Protein AF-A0A1Q3JGX3-F1 (afdb_monomer)

Secondary structure (DSSP, 8-state):
-HHHHHHHHHHHHHHHHHHHHHHHHHHHTTS-TT-EEE-TTSSEEEHHHHHHHHHHHHHHHHHHHHHHHHH-TT--HHHHHHHHHHHHHHHHHHHHHHHHHHHHHHHTTSTTSTT--

pLDDT: mean 81.2, std 9.77, range [41.56, 89.81]

Structure (mmCIF, N/CA/C/O backbone):
data_AF-A0A1Q3JGX3-F1
#
_entry.id   AF-A0A1Q3JGX3-F1
#
loop_
_atom_site.group_PDB
_atom_site.id
_atom_site.type_symbol
_atom_site.label_atom_id
_atom_site.label_alt_id
_atom_site.label_comp_id
_atom_site.label_asym_id
_atom_site.label_entity_id
_atom_site.label_seq_id
_atom_site.pdbx_PDB_ins_code
_atom_site.Cartn_x
_atom_site.Cartn_y
_atom_site.Cartn_z
_atom_site.occupancy
_atom_site.B_iso_or_equiv
_atom_site.auth_seq_id
_atom_site.auth_comp_id
_atom_site.auth_asym_id
_atom_site.auth_atom_id
_atom_site.pdbx_PDB_model_num
ATOM 1 N N . MET A 1 1 ? 19.048 4.401 -21.267 1.00 62.78 1 MET A N 1
ATOM 2 C CA . MET A 1 1 ? 18.015 5.248 -20.623 1.00 62.78 1 MET A CA 1
ATOM 3 C C . MET A 1 1 ? 16.900 4.398 -20.025 1.00 62.78 1 MET A C 1
ATOM 5 O O . MET A 1 1 ? 16.615 4.520 -18.844 1.00 62.78 1 MET A O 1
ATOM 9 N N . GLU A 1 2 ? 16.326 3.488 -20.808 1.00 70.25 2 GLU A N 1
ATOM 10 C CA . GLU A 1 2 ? 15.227 2.602 -20.407 1.00 70.25 2 GLU A CA 1
ATOM 11 C C . GLU A 1 2 ? 15.501 1.776 -19.133 1.00 70.25 2 GLU A C 1
ATOM 13 O O . GLU A 1 2 ? 14.680 1.749 -18.219 1.00 70.25 2 GLU A O 1
ATOM 18 N N . THR A 1 3 ? 16.696 1.188 -19.006 1.00 75.44 3 THR A N 1
ATOM 19 C CA . THR A 1 3 ? 17.110 0.424 -17.815 1.00 75.44 3 THR A CA 1
ATOM 20 C C . THR A 1 3 ? 17.084 1.258 -16.532 1.00 75.44 3 THR A C 1
ATOM 22 O O . THR A 1 3 ? 16.709 0.753 -15.478 1.00 75.44 3 THR A O 1
ATOM 25 N N . VAL A 1 4 ? 17.444 2.544 -16.615 1.00 80.25 4 VAL A N 1
ATOM 26 C CA . VAL A 1 4 ? 17.447 3.460 -15.461 1.00 80.25 4 VAL A CA 1
ATOM 27 C C . VAL A 1 4 ? 16.014 3.769 -15.027 1.00 80.25 4 VAL A C 1
ATOM 29 O O . VAL A 1 4 ? 15.715 3.711 -13.840 1.00 80.25 4 VAL A O 1
ATOM 32 N N . LEU A 1 5 ? 15.111 4.025 -15.978 1.00 75.75 5 LEU A N 1
ATOM 33 C CA . LEU A 1 5 ? 13.683 4.242 -15.709 1.00 75.75 5 LEU A CA 1
ATOM 34 C C . LEU A 1 5 ? 13.022 3.014 -15.070 1.00 75.75 5 LEU A C 1
ATOM 36 O O . LEU A 1 5 ? 12.275 3.153 -14.102 1.00 75.75 5 LEU A O 1
ATOM 40 N N . ARG A 1 6 ? 13.339 1.811 -15.565 1.00 73.62 6 ARG A N 1
ATOM 41 C CA . ARG A 1 6 ? 12.859 0.547 -14.985 1.00 73.62 6 ARG A CA 1
ATOM 42 C C . ARG A 1 6 ? 13.352 0.379 -13.540 1.00 73.62 6 ARG A C 1
ATOM 44 O O . ARG A 1 6 ? 12.540 0.145 -12.648 1.00 73.62 6 ARG A O 1
ATOM 51 N N . LEU A 1 7 ? 14.649 0.596 -13.297 1.00 80.50 7 LEU A N 1
ATOM 52 C CA . LEU A 1 7 ? 15.250 0.483 -11.963 1.00 80.50 7 LEU A CA 1
ATOM 53 C C . LEU A 1 7 ? 14.664 1.498 -10.969 1.00 80.50 7 LEU A C 1
ATOM 55 O O . LEU A 1 7 ? 14.347 1.145 -9.835 1.00 80.50 7 LEU A O 1
ATOM 59 N N . LEU A 1 8 ? 14.483 2.751 -11.397 1.00 81.38 8 LEU A N 1
ATOM 60 C CA . LEU A 1 8 ? 13.840 3.777 -10.576 1.00 81.38 8 LEU A CA 1
ATOM 61 C C . LEU A 1 8 ? 12.380 3.418 -10.276 1.00 81.38 8 LEU A C 1
ATOM 63 O O . LEU A 1 8 ? 11.937 3.587 -9.142 1.00 81.38 8 LEU A O 1
ATOM 67 N N . GLY A 1 9 ? 11.640 2.883 -11.251 1.00 79.62 9 GLY A N 1
ATOM 68 C CA . GLY A 1 9 ? 10.259 2.431 -11.055 1.00 79.62 9 GLY A CA 1
ATOM 69 C C . GLY A 1 9 ? 10.136 1.308 -10.024 1.00 79.62 9 GLY A C 1
ATOM 70 O O . GLY A 1 9 ? 9.238 1.337 -9.173 1.00 79.62 9 GLY A O 1
ATOM 71 N N . ASP A 1 10 ? 11.067 0.355 -10.052 1.00 81.25 10 ASP A N 1
ATOM 72 C CA . ASP A 1 10 ? 11.154 -0.718 -9.061 1.00 81.25 10 ASP A CA 1
ATOM 73 C C . ASP A 1 10 ? 11.502 -0.181 -7.676 1.00 81.25 10 ASP A C 1
ATOM 75 O O . ASP A 1 10 ? 10.809 -0.503 -6.708 1.00 81.25 10 ASP A O 1
ATOM 79 N N . GLY A 1 11 ? 12.484 0.720 -7.590 1.00 83.62 11 GLY A N 1
ATOM 80 C CA . GLY A 1 11 ? 12.847 1.392 -6.344 1.00 83.62 11 GLY A CA 1
ATOM 81 C C . GLY A 1 11 ? 11.670 2.138 -5.709 1.00 83.62 11 GLY A C 1
ATOM 82 O O . GLY A 1 11 ? 11.380 1.936 -4.530 1.00 83.62 11 GLY A O 1
ATOM 83 N N . VAL A 1 12 ? 10.939 2.939 -6.493 1.00 84.06 12 VAL A N 1
ATOM 84 C CA . VAL A 1 12 ? 9.753 3.682 -6.025 1.00 84.06 12 VAL A CA 1
ATOM 85 C C . VAL A 1 12 ? 8.676 2.732 -5.504 1.00 84.06 12 VAL A C 1
ATOM 87 O O . VAL A 1 12 ? 8.102 2.961 -4.441 1.00 84.06 12 VAL A O 1
ATOM 90 N N . THR A 1 13 ? 8.432 1.636 -6.219 1.00 81.88 13 THR A N 1
ATOM 91 C CA . THR A 1 13 ? 7.421 0.647 -5.830 1.00 81.88 13 THR A CA 1
ATOM 92 C C . THR A 1 13 ? 7.784 -0.052 -4.524 1.00 81.88 13 THR A C 1
ATOM 94 O O . THR A 1 13 ? 6.947 -0.169 -3.630 1.00 81.88 13 THR A O 1
ATOM 97 N N . ILE A 1 14 ? 9.039 -0.484 -4.384 1.00 84.50 14 ILE A N 1
ATOM 98 C CA . ILE A 1 14 ? 9.529 -1.144 -3.170 1.00 84.50 14 ILE A CA 1
ATOM 99 C C . ILE A 1 14 ? 9.472 -0.182 -1.981 1.00 84.50 14 ILE A C 1
ATOM 101 O O . ILE A 1 14 ? 8.996 -0.560 -0.906 1.00 84.50 14 ILE A O 1
ATOM 105 N N . ALA A 1 15 ? 9.915 1.064 -2.168 1.00 84.81 15 ALA A N 1
ATOM 106 C CA . ALA A 1 15 ? 9.877 2.085 -1.128 1.00 84.81 15 ALA A CA 1
ATOM 107 C C . ALA A 1 15 ? 8.439 2.338 -0.655 1.00 84.81 15 ALA A C 1
ATOM 109 O O . ALA A 1 15 ? 8.165 2.333 0.545 1.00 84.81 15 ALA A O 1
ATOM 110 N N . ALA A 1 16 ? 7.498 2.476 -1.586 1.00 82.31 16 ALA A N 1
ATOM 111 C CA . ALA A 1 16 ? 6.104 2.705 -1.251 1.00 82.31 16 ALA A CA 1
ATOM 112 C C . ALA A 1 16 ? 5.448 1.535 -0.521 1.00 82.31 16 ALA A C 1
ATOM 114 O O . ALA A 1 16 ? 4.805 1.744 0.508 1.00 82.31 16 ALA A O 1
ATOM 115 N N . LEU A 1 17 ? 5.644 0.304 -0.999 1.00 85.06 17 LEU A N 1
ATOM 116 C CA . LEU A 1 17 ? 5.137 -0.886 -0.315 1.00 85.06 17 LEU A CA 1
ATOM 117 C C . LEU A 1 17 ? 5.719 -1.004 1.096 1.00 85.06 17 LEU A C 1
ATOM 119 O O . LEU A 1 17 ? 4.988 -1.313 2.035 1.00 85.06 17 LEU A O 1
ATOM 123 N N . SER A 1 18 ? 7.002 -0.676 1.265 1.00 85.81 18 SER A N 1
ATOM 124 C CA . SER A 1 18 ? 7.660 -0.660 2.575 1.00 85.81 18 SER A CA 1
ATOM 125 C C . SER A 1 18 ? 7.022 0.359 3.523 1.00 85.81 18 SER A C 1
ATOM 127 O O . SER A 1 18 ? 6.773 0.045 4.687 1.00 85.81 18 SER A O 1
ATOM 129 N N . ILE A 1 19 ? 6.704 1.561 3.029 1.00 84.56 19 ILE A N 1
ATOM 130 C CA . ILE A 1 19 ? 6.037 2.611 3.812 1.00 84.56 19 ILE A CA 1
ATOM 131 C C . ILE A 1 19 ? 4.620 2.178 4.205 1.00 84.56 19 ILE A C 1
ATOM 133 O O . ILE A 1 19 ? 4.275 2.239 5.386 1.00 84.56 19 ILE A O 1
ATOM 137 N N . ILE A 1 20 ? 3.818 1.703 3.246 1.00 86.19 20 ILE A N 1
ATOM 138 C CA . ILE A 1 20 ? 2.437 1.249 3.481 1.00 86.19 20 ILE A CA 1
ATOM 139 C C . ILE A 1 20 ? 2.425 0.112 4.513 1.00 86.19 20 ILE A C 1
ATOM 141 O O . ILE A 1 20 ? 1.656 0.135 5.477 1.00 86.19 20 ILE A O 1
ATOM 145 N N . TRP A 1 21 ? 3.322 -0.863 4.363 1.00 85.50 21 TRP A N 1
ATOM 146 C CA . TRP A 1 21 ? 3.423 -1.989 5.287 1.00 85.50 21 TRP A CA 1
ATOM 147 C C . TRP A 1 21 ? 3.867 -1.557 6.688 1.00 85.50 21 TRP A C 1
ATOM 149 O O . TRP A 1 21 ? 3.30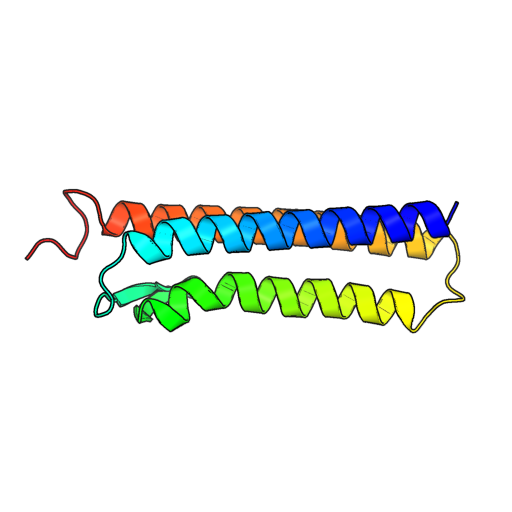3 -1.997 7.694 1.00 85.50 21 TRP A O 1
ATOM 159 N N . SER A 1 22 ? 4.856 -0.665 6.770 1.00 85.31 22 SER A N 1
ATOM 160 C CA . SER A 1 22 ? 5.342 -0.124 8.040 1.00 85.31 22 SER A CA 1
ATOM 161 C C . SER A 1 22 ? 4.236 0.629 8.786 1.00 85.31 22 SER A C 1
ATOM 163 O O . SER A 1 22 ? 3.985 0.352 9.962 1.00 85.31 22 SER A O 1
ATOM 165 N N . ALA A 1 23 ? 3.499 1.501 8.092 1.00 84.69 23 ALA A N 1
ATOM 166 C CA . ALA A 1 23 ? 2.380 2.248 8.661 1.00 84.69 23 ALA A CA 1
ATOM 167 C C . ALA A 1 23 ? 1.258 1.316 9.158 1.00 84.69 23 ALA A C 1
ATOM 169 O O . ALA A 1 23 ? 0.789 1.453 10.293 1.00 84.69 23 ALA A O 1
ATOM 170 N N . SER A 1 24 ? 0.905 0.300 8.362 1.00 84.56 24 SER A N 1
ATOM 171 C CA . SER A 1 24 ? -0.053 -0.742 8.755 1.00 84.56 24 SER A CA 1
ATOM 172 C C . SER A 1 24 ? 0.381 -1.463 10.033 1.00 84.56 24 SER A C 1
ATOM 174 O O . SER A 1 24 ? -0.428 -1.676 10.935 1.00 84.56 24 SER A O 1
ATOM 176 N N . ARG A 1 25 ? 1.672 -1.800 10.156 1.00 85.56 25 ARG A N 1
ATOM 177 C CA . ARG A 1 25 ? 2.228 -2.500 11.324 1.00 85.56 25 ARG A CA 1
ATOM 178 C C . ARG A 1 25 ? 2.192 -1.652 12.595 1.00 85.56 25 ARG A C 1
ATOM 180 O O . ARG A 1 25 ? 1.957 -2.194 13.676 1.00 85.56 25 ARG A O 1
ATOM 187 N N . VAL A 1 26 ? 2.416 -0.342 12.485 1.00 85.69 26 VAL A N 1
ATOM 188 C CA . VAL A 1 26 ? 2.311 0.585 13.624 1.00 85.69 26 VAL A CA 1
ATOM 189 C C . VAL A 1 26 ? 0.886 0.596 14.172 1.00 85.69 26 VAL A C 1
ATOM 191 O O . VAL A 1 26 ? 0.697 0.468 15.381 1.00 85.69 26 VAL A O 1
ATOM 194 N N . ILE A 1 27 ? -0.114 0.685 13.294 1.00 83.62 27 ILE A N 1
ATOM 195 C CA . ILE A 1 27 ? -1.529 0.689 13.691 1.00 83.62 27 ILE A CA 1
ATOM 196 C C . ILE A 1 27 ? -1.934 -0.686 14.222 1.00 83.62 27 ILE A C 1
ATOM 198 O O . ILE A 1 27 ? -2.592 -0.774 15.253 1.00 83.62 27 ILE A O 1
ATOM 202 N N . TRP A 1 28 ? -1.463 -1.769 13.598 1.00 84.69 28 TRP A N 1
ATOM 203 C CA . TRP A 1 28 ? -1.737 -3.135 14.044 1.00 84.69 28 TRP A CA 1
ATOM 204 C C . TRP A 1 28 ? -1.377 -3.367 15.513 1.00 84.69 28 TRP A C 1
ATOM 206 O O . TRP A 1 28 ? -2.076 -4.094 16.209 1.00 84.69 28 TRP A O 1
ATOM 216 N N . ARG A 1 29 ? -0.303 -2.751 16.011 1.00 85.38 29 ARG A N 1
ATOM 217 C CA . ARG A 1 29 ? 0.103 -2.878 17.420 1.00 85.38 29 ARG A CA 1
ATOM 218 C C . ARG A 1 29 ? -0.779 -2.093 18.395 1.00 85.38 29 ARG A C 1
ATOM 220 O O . ARG A 1 29 ? -0.716 -2.362 19.585 1.00 85.38 29 ARG A O 1
ATOM 227 N N . ARG A 1 30 ? -1.556 -1.121 17.911 1.00 83.62 30 ARG A N 1
ATOM 228 C CA . ARG A 1 30 ? -2.411 -0.246 18.732 1.00 83.62 30 ARG A CA 1
ATOM 229 C C . ARG A 1 30 ? -3.862 -0.717 18.817 1.00 83.62 30 ARG A C 1
ATOM 231 O O . ARG A 1 30 ? -4.559 -0.335 19.744 1.00 83.62 30 ARG A O 1
ATOM 238 N N . VAL A 1 31 ? -4.320 -1.507 17.848 1.00 82.44 31 VAL A N 1
ATOM 239 C CA . VAL A 1 31 ? -5.707 -1.987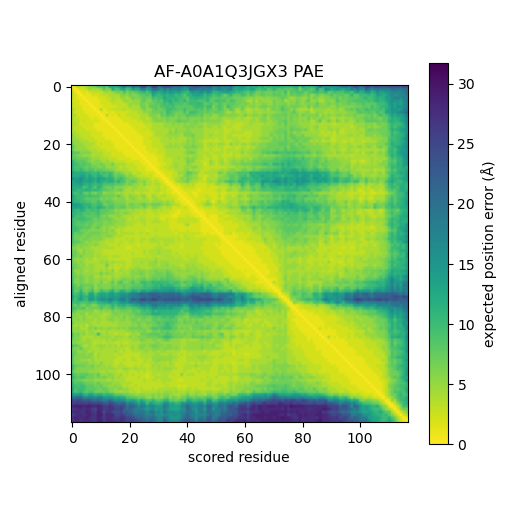 17.777 1.00 82.44 31 VAL A CA 1
ATOM 240 C C . VAL A 1 31 ? -5.839 -3.328 18.514 1.00 82.44 31 VAL A C 1
ATOM 242 O O . VAL A 1 31 ? -5.032 -4.217 18.230 1.00 82.44 31 VAL A O 1
ATOM 245 N N . PRO A 1 32 ? -6.841 -3.527 19.388 1.00 82.44 32 PRO A N 1
ATOM 246 C CA . PRO A 1 32 ? -7.153 -4.834 19.977 1.00 82.44 32 PRO A CA 1
ATOM 247 C C . PRO A 1 32 ? -7.451 -5.900 18.910 1.00 82.44 32 PRO A C 1
ATOM 249 O O . PRO A 1 32 ? -7.929 -5.582 17.822 1.00 82.44 32 PRO A O 1
ATOM 252 N N . ASP A 1 33 ? -7.144 -7.170 19.173 1.00 81.50 33 ASP A N 1
ATOM 253 C CA . ASP A 1 33 ? -7.259 -8.230 18.155 1.00 81.50 33 ASP A CA 1
ATOM 254 C C . ASP A 1 33 ? -8.706 -8.615 17.804 1.00 81.50 33 ASP A C 1
ATOM 256 O O . ASP A 1 33 ? -8.960 -9.110 16.702 1.00 81.50 33 ASP A O 1
ATOM 260 N N . ASP A 1 34 ? -9.640 -8.345 18.708 1.00 82.31 34 ASP A N 1
ATOM 261 C CA . ASP A 1 34 ? -11.086 -8.531 18.588 1.00 82.31 34 ASP A CA 1
ATOM 262 C C . ASP A 1 34 ? -11.815 -7.298 18.026 1.00 82.31 34 ASP A C 1
ATOM 264 O O . ASP A 1 34 ? -12.984 -7.383 17.640 1.00 82.31 34 ASP A O 1
ATOM 268 N N . ALA A 1 35 ? -11.126 -6.160 17.907 1.00 82.56 35 ALA A N 1
ATOM 269 C CA . ALA A 1 35 ? -11.742 -4.929 17.444 1.00 82.56 35 ALA A CA 1
ATOM 270 C C . ALA A 1 35 ? -12.167 -5.011 15.970 1.00 82.56 35 ALA A C 1
ATOM 272 O O . ALA A 1 35 ? -11.436 -5.471 15.075 1.00 82.56 35 ALA A O 1
ATOM 273 N N . ARG A 1 36 ? -13.354 -4.464 15.702 1.00 85.06 36 ARG A N 1
ATOM 274 C CA . ARG A 1 36 ? -13.802 -4.148 14.347 1.00 85.06 36 ARG A CA 1
ATOM 275 C C . ARG A 1 36 ? -13.451 -2.697 14.063 1.00 85.06 36 ARG A C 1
ATOM 277 O O . ARG A 1 36 ? -13.793 -1.803 14.829 1.00 85.06 36 ARG A O 1
ATOM 284 N N . ILE A 1 37 ? -12.756 -2.470 12.959 1.00 87.25 37 ILE A N 1
ATOM 285 C CA . ILE A 1 37 ? -12.294 -1.141 12.557 1.00 87.25 37 ILE A CA 1
ATOM 286 C C . ILE A 1 37 ? -12.924 -0.755 11.219 1.00 87.25 37 ILE A C 1
ATOM 288 O O . ILE A 1 37 ? -13.338 -1.649 10.468 1.00 87.25 37 ILE A O 1
ATOM 292 N N . PRO A 1 38 ? -12.988 0.550 10.900 1.00 87.00 38 PRO A N 1
ATOM 293 C CA . PRO A 1 38 ? -13.452 1.006 9.600 1.00 87.00 38 PRO A CA 1
ATOM 294 C C . PRO A 1 38 ? -12.715 0.278 8.480 1.00 87.00 38 PRO A C 1
ATOM 296 O O . PRO A 1 38 ? -11.487 0.157 8.509 1.00 87.00 38 PRO A O 1
ATOM 299 N N . ALA A 1 39 ? -13.460 -0.227 7.508 1.00 88.56 39 ALA A N 1
ATOM 300 C CA . ALA A 1 39 ? -12.899 -0.871 6.336 1.00 88.56 39 ALA A CA 1
ATOM 301 C C . ALA A 1 39 ? -12.695 0.151 5.203 1.00 88.56 39 ALA A C 1
ATOM 303 O O . ALA A 1 39 ? -13.520 1.052 5.041 1.00 88.56 39 ALA A O 1
ATOM 304 N N . PRO A 1 40 ? -11.646 0.008 4.374 1.00 83.06 40 PRO A N 1
ATOM 305 C CA . PRO A 1 40 ? -11.390 0.926 3.264 1.00 83.06 40 PRO A CA 1
ATOM 306 C C . PRO A 1 40 ? -12.470 0.882 2.165 1.00 83.06 40 PRO A C 1
ATOM 308 O O . PRO A 1 40 ? -12.561 1.813 1.374 1.00 83.06 40 PRO A O 1
ATOM 311 N N . TRP A 1 41 ? -13.313 -0.157 2.130 1.00 84.75 41 TRP A N 1
ATOM 312 C CA . TRP A 1 41 ? -14.472 -0.283 1.229 1.00 84.75 41 TRP A CA 1
ATOM 313 C C . TRP A 1 41 ? -15.811 0.123 1.878 1.00 84.75 41 TRP A C 1
ATOM 315 O O . TRP A 1 41 ? -16.868 -0.084 1.287 1.00 84.75 41 TRP A O 1
ATOM 325 N N . GLY A 1 42 ? -15.779 0.689 3.089 1.00 84.12 42 GLY A N 1
ATOM 326 C CA . GLY A 1 42 ? -16.966 1.061 3.859 1.00 84.12 42 GLY A CA 1
ATOM 327 C C . GLY A 1 42 ? -17.407 -0.001 4.874 1.00 84.12 42 GLY A C 1
ATOM 328 O O . GLY A 1 42 ? -17.156 -1.197 4.725 1.00 84.12 42 GLY A O 1
ATOM 329 N N . GLY A 1 43 ? -18.067 0.458 5.940 1.00 87.25 43 GLY A N 1
ATOM 330 C CA . GLY A 1 43 ? -18.486 -0.376 7.070 1.00 87.25 43 GLY A CA 1
ATOM 331 C C . GLY A 1 43 ? -17.343 -0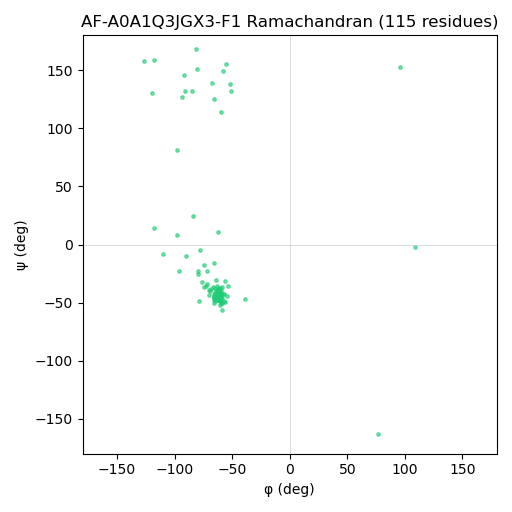.735 8.028 1.00 87.25 43 GLY A C 1
ATOM 332 O O . GLY A 1 43 ? -16.288 -0.101 8.026 1.00 87.25 43 GLY A O 1
ATOM 333 N N . PHE A 1 44 ? -17.566 -1.759 8.857 1.00 87.19 44 PHE A N 1
ATOM 334 C CA . PHE A 1 44 ? -16.602 -2.247 9.847 1.00 87.19 44 PHE A CA 1
ATOM 335 C C . PHE A 1 44 ? -16.229 -3.706 9.587 1.00 87.19 44 PHE A C 1
ATOM 337 O O . PHE A 1 44 ? -17.087 -4.588 9.467 1.00 87.19 44 PHE A O 1
ATOM 344 N N . ALA A 1 45 ? -14.930 -3.985 9.567 1.00 87.75 45 ALA A N 1
ATOM 345 C CA . ALA A 1 45 ? -14.395 -5.325 9.369 1.00 87.75 45 ALA A CA 1
ATOM 346 C C . ALA A 1 45 ? -13.417 -5.693 10.494 1.00 87.75 45 ALA A C 1
ATOM 348 O O . ALA A 1 45 ? -12.881 -4.804 11.162 1.00 87.75 45 ALA A O 1
ATOM 349 N N . PRO A 1 46 ? -13.176 -6.996 10.729 1.00 88.19 46 PRO A N 1
ATOM 350 C CA . PRO A 1 46 ? -12.143 -7.433 11.658 1.00 88.19 46 PRO A CA 1
ATOM 351 C C . PRO A 1 46 ? -10.805 -6.772 11.325 1.00 88.19 46 PRO A C 1
ATOM 353 O O . PRO A 1 46 ? -10.426 -6.715 10.148 1.00 88.19 46 PRO A O 1
ATOM 356 N N . LYS A 1 47 ? -10.072 -6.332 12.355 1.00 86.25 47 LYS A N 1
ATOM 357 C CA . LYS A 1 47 ? -8.742 -5.706 12.250 1.00 86.25 47 LYS A CA 1
ATOM 358 C C . LYS A 1 47 ? -7.854 -6.352 11.186 1.00 86.25 47 LYS A C 1
ATOM 360 O O . LYS A 1 47 ? -7.262 -5.654 10.365 1.00 86.25 47 LYS A O 1
ATOM 365 N N . ARG A 1 48 ? -7.791 -7.690 11.184 1.00 87.19 48 ARG A N 1
ATOM 366 C CA . ARG A 1 48 ? -6.937 -8.466 10.273 1.00 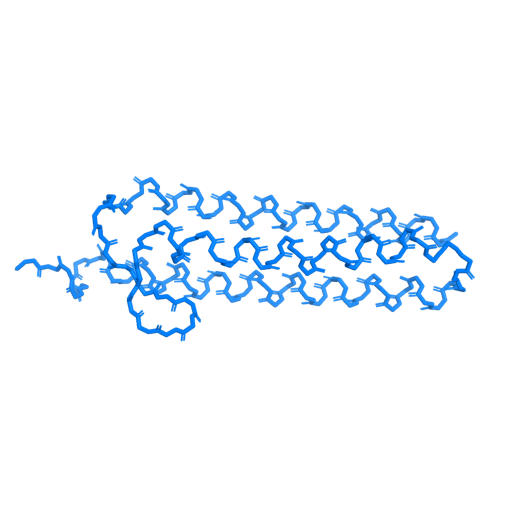87.19 48 ARG A CA 1
ATOM 367 C C . ARG A 1 48 ? -7.256 -8.224 8.805 1.00 87.19 48 ARG A C 1
ATOM 369 O O . ARG A 1 48 ? -6.341 -8.081 8.007 1.00 87.19 48 ARG A O 1
ATOM 376 N N . ILE A 1 49 ? -8.540 -8.159 8.468 1.00 87.44 49 ILE A N 1
ATOM 377 C CA . ILE A 1 49 ? -9.005 -7.982 7.093 1.00 87.44 49 ILE A CA 1
ATOM 378 C C . ILE A 1 49 ? -8.865 -6.509 6.702 1.00 87.44 49 ILE A C 1
ATOM 380 O O . ILE A 1 49 ? -8.277 -6.203 5.671 1.00 87.44 49 ILE A O 1
ATOM 384 N N . ALA A 1 50 ? -9.333 -5.590 7.551 1.00 86.56 50 ALA A N 1
ATOM 385 C CA . ALA A 1 50 ? -9.307 -4.161 7.253 1.00 86.56 50 ALA A CA 1
ATOM 386 C C . ALA A 1 50 ? -7.882 -3.598 7.093 1.00 86.56 50 ALA A C 1
ATOM 388 O O . ALA A 1 50 ? -7.643 -2.848 6.150 1.00 86.56 50 ALA A O 1
ATOM 389 N N . LEU A 1 51 ? -6.928 -3.965 7.962 1.00 85.56 51 LEU A N 1
ATOM 390 C CA . LEU A 1 51 ? -5.543 -3.474 7.867 1.00 85.56 51 LEU A CA 1
ATOM 391 C C . LEU A 1 51 ? -4.731 -4.155 6.766 1.00 85.56 51 LEU A C 1
ATOM 393 O O . LEU A 1 51 ? -3.846 -3.515 6.208 1.00 85.56 51 LEU A O 1
ATOM 397 N N . ALA A 1 52 ? -4.995 -5.430 6.459 1.00 87.62 52 ALA A N 1
ATOM 398 C CA . 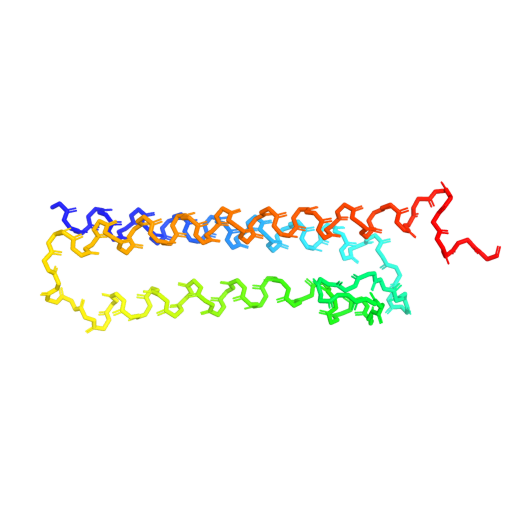ALA A 1 52 ? -4.247 -6.145 5.424 1.00 87.62 52 ALA A CA 1
ATOM 399 C C . ALA A 1 52 ? -4.732 -5.812 4.006 1.00 87.62 52 ALA A C 1
ATOM 401 O O . ALA A 1 52 ? -3.957 -5.899 3.062 1.00 87.62 52 ALA A O 1
ATOM 402 N N . PHE A 1 53 ? -5.989 -5.398 3.837 1.00 87.75 53 PHE A N 1
ATOM 403 C CA . PHE A 1 53 ? -6.574 -5.210 2.512 1.00 87.75 53 PHE A CA 1
ATOM 404 C C . PHE A 1 53 ? -5.817 -4.197 1.649 1.00 87.75 53 PHE A C 1
ATOM 406 O O . PHE A 1 53 ? -5.361 -4.536 0.562 1.00 87.75 53 PHE A O 1
ATOM 413 N N . THR A 1 54 ? -5.638 -2.968 2.135 1.00 85.56 54 THR A N 1
ATOM 414 C CA . THR A 1 54 ? -4.953 -1.908 1.383 1.00 85.56 54 THR A CA 1
ATOM 415 C C . THR A 1 54 ? -3.511 -2.280 1.001 1.00 85.56 54 THR A C 1
ATOM 417 O O . THR A 1 54 ? -3.192 -2.177 -0.185 1.00 85.56 54 THR A O 1
ATOM 420 N N . PRO A 1 55 ? -2.638 -2.755 1.921 1.00 85.75 55 PRO A N 1
ATOM 421 C CA . PRO A 1 55 ? -1.300 -3.205 1.541 1.00 85.75 55 PRO A CA 1
ATOM 422 C C . PRO A 1 55 ? -1.319 -4.388 0.570 1.00 85.75 55 PRO A C 1
ATOM 424 O O . PRO A 1 55 ? -0.510 -4.412 -0.353 1.00 85.75 55 PRO A O 1
ATOM 427 N N . THR A 1 56 ? -2.236 -5.347 0.729 1.00 88.19 56 THR A N 1
ATOM 428 C CA . THR A 1 56 ? -2.339 -6.495 -0.182 1.00 88.19 56 THR A CA 1
ATOM 429 C C . THR A 1 56 ? -2.766 -6.068 -1.584 1.00 88.19 56 THR A C 1
ATOM 431 O O . THR A 1 56 ? -2.133 -6.473 -2.556 1.00 88.19 56 THR A O 1
ATOM 434 N N . VAL A 1 57 ? -3.786 -5.215 -1.713 1.00 89.06 57 VAL A N 1
ATOM 435 C CA . VAL A 1 57 ? -4.237 -4.704 -3.017 1.00 89.06 57 VAL A CA 1
ATOM 436 C C . VAL A 1 57 ? -3.139 -3.873 -3.682 1.00 89.06 57 VAL A C 1
ATOM 438 O O . VAL A 1 57 ? -2.851 -4.083 -4.860 1.00 89.06 57 VAL A O 1
ATOM 441 N N . ALA A 1 58 ? -2.475 -2.989 -2.931 1.00 87.62 58 ALA A N 1
ATOM 442 C CA . ALA A 1 58 ? -1.356 -2.205 -3.447 1.00 87.62 58 ALA A CA 1
ATOM 443 C C . ALA A 1 58 ? -0.210 -3.106 -3.937 1.00 87.62 58 ALA A C 1
ATOM 445 O O . ALA A 1 58 ? 0.320 -2.886 -5.025 1.00 87.62 58 ALA A O 1
ATOM 446 N N . ALA A 1 59 ? 0.141 -4.150 -3.176 1.00 87.25 59 ALA A N 1
ATOM 447 C CA . ALA A 1 59 ? 1.164 -5.113 -3.570 1.00 87.25 59 ALA A CA 1
ATOM 448 C C . ALA A 1 59 ? 0.786 -5.847 -4.860 1.00 87.25 59 ALA A C 1
ATOM 450 O O . ALA A 1 59 ? 1.599 -5.900 -5.775 1.00 87.25 59 ALA A O 1
ATOM 451 N N . ILE A 1 60 ? -0.445 -6.356 -4.969 1.00 89.81 60 ILE A N 1
ATOM 452 C CA . ILE A 1 60 ? -0.910 -7.065 -6.170 1.00 89.81 60 ILE A CA 1
ATOM 453 C C . ILE A 1 60 ? -0.838 -6.153 -7.397 1.00 89.81 60 ILE A C 1
ATOM 455 O O . ILE A 1 60 ? -0.252 -6.539 -8.405 1.00 89.81 60 ILE A O 1
ATOM 459 N N . VAL A 1 61 ? -1.386 -4.938 -7.314 1.00 88.62 61 VAL A N 1
ATOM 460 C CA . VAL A 1 61 ? -1.446 -4.014 -8.458 1.00 88.62 61 VAL A CA 1
ATOM 461 C C . VAL A 1 61 ? -0.051 -3.557 -8.882 1.00 88.62 61 VAL A C 1
ATOM 463 O O . VAL A 1 61 ? 0.285 -3.604 -10.066 1.00 88.62 61 VAL A O 1
ATOM 466 N N . LEU A 1 62 ? 0.782 -3.138 -7.927 1.00 85.62 62 LEU A N 1
ATOM 467 C CA . LEU A 1 62 ? 2.114 -2.631 -8.243 1.00 85.62 62 LEU A CA 1
ATOM 468 C C . LEU A 1 62 ? 3.046 -3.745 -8.729 1.00 85.62 62 LEU A C 1
ATOM 470 O O . LEU A 1 62 ? 3.786 -3.525 -9.685 1.00 85.62 62 LEU A O 1
ATOM 474 N N . LEU A 1 63 ? 2.985 -4.944 -8.139 1.00 86.44 63 LEU A N 1
ATOM 475 C CA . LEU A 1 63 ? 3.773 -6.085 -8.609 1.00 86.44 63 LEU A CA 1
ATOM 476 C C . LEU A 1 63 ? 3.296 -6.584 -9.972 1.00 86.44 63 LEU A C 1
ATOM 478 O O . LEU A 1 63 ? 4.139 -6.912 -10.801 1.00 86.44 63 LEU A O 1
ATOM 482 N N . ALA A 1 64 ? 1.989 -6.600 -10.249 1.00 86.31 64 ALA A N 1
ATOM 483 C CA . ALA A 1 64 ? 1.476 -6.961 -11.571 1.00 86.31 64 ALA A CA 1
ATOM 484 C C . ALA A 1 64 ? 2.042 -6.039 -12.662 1.00 86.31 64 ALA A C 1
ATOM 486 O O . ALA A 1 64 ? 2.496 -6.521 -13.698 1.00 86.31 64 ALA A O 1
ATOM 487 N N . LEU A 1 65 ? 2.104 -4.728 -12.402 1.00 83.25 65 LEU A N 1
ATOM 488 C CA . LEU A 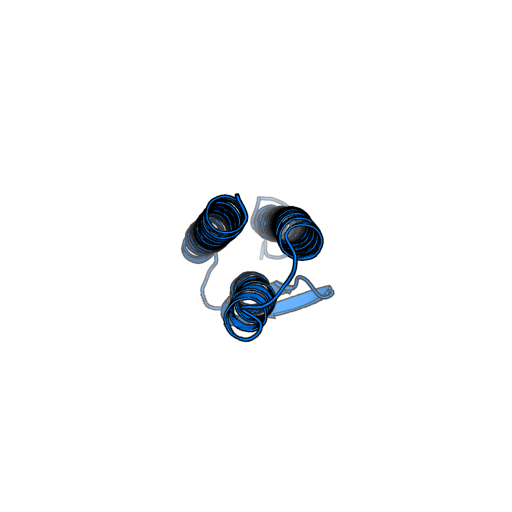1 65 ? 2.736 -3.759 -13.304 1.00 83.25 65 LEU A CA 1
ATOM 489 C C . LEU A 1 65 ? 4.244 -3.998 -13.464 1.00 83.25 65 LEU A C 1
ATOM 491 O O . LEU A 1 65 ? 4.763 -3.891 -14.576 1.00 83.25 65 LEU A O 1
ATOM 495 N N . THR A 1 66 ? 4.946 -4.357 -12.386 1.00 81.94 66 THR A N 1
ATOM 496 C CA . THR A 1 66 ? 6.364 -4.746 -12.442 1.00 81.94 66 THR A CA 1
ATOM 497 C C . THR A 1 66 ? 6.579 -5.971 -13.322 1.00 81.94 66 THR A C 1
ATOM 499 O O . THR A 1 66 ? 7.404 -5.942 -14.234 1.00 81.94 66 THR A O 1
ATOM 502 N N . PHE A 1 67 ? 5.826 -7.046 -13.074 1.00 84.25 67 PHE A N 1
ATOM 503 C CA . PHE A 1 67 ? 5.943 -8.294 -13.822 1.00 84.25 67 PHE A CA 1
ATOM 504 C C . PHE A 1 67 ? 5.545 -8.115 -15.284 1.00 84.25 67 PHE A C 1
ATOM 506 O O . PHE A 1 67 ? 6.216 -8.656 -16.158 1.00 84.25 67 PHE A O 1
ATOM 513 N N . TRP A 1 68 ? 4.527 -7.300 -15.567 1.00 83.06 68 TRP A N 1
ATOM 514 C CA . TRP A 1 68 ? 4.149 -6.956 -16.933 1.00 83.06 68 TRP A CA 1
ATOM 515 C C . TRP A 1 68 ? 5.283 -6.244 -17.677 1.00 83.06 68 TRP A C 1
ATOM 517 O O . TRP A 1 68 ? 5.627 -6.625 -18.797 1.00 83.06 68 TRP A O 1
ATOM 527 N N . GLY A 1 69 ? 5.905 -5.241 -17.049 1.00 78.19 69 GLY A N 1
ATOM 528 C CA . GLY A 1 69 ? 7.062 -4.548 -17.619 1.00 78.19 69 GLY A CA 1
ATOM 529 C C . GLY A 1 69 ? 8.283 -5.458 -17.786 1.00 78.19 69 GLY A C 1
ATOM 530 O O . GLY A 1 69 ? 9.070 -5.274 -18.712 1.00 78.19 69 GLY A O 1
ATOM 531 N N . LEU A 1 70 ? 8.445 -6.461 -16.918 1.00 76.75 70 LEU A N 1
ATOM 532 C CA . LEU A 1 70 ? 9.521 -7.445 -17.019 1.00 76.75 70 LEU A CA 1
ATOM 533 C C . LEU A 1 70 ? 9.285 -8.473 -18.132 1.00 76.75 70 LEU A C 1
ATOM 535 O O . LEU A 1 70 ? 10.255 -8.883 -18.760 1.00 76.75 70 LEU A O 1
ATOM 539 N N . ALA A 1 71 ? 8.036 -8.893 -18.351 1.00 81.19 71 ALA A N 1
ATOM 540 C CA . ALA A 1 71 ? 7.656 -9.853 -19.388 1.00 81.19 71 ALA A CA 1
ATOM 541 C C . ALA A 1 71 ? 7.738 -9.243 -20.794 1.00 81.19 71 ALA A C 1
ATOM 543 O O . ALA A 1 71 ? 8.128 -9.915 -21.743 1.00 81.19 71 ALA A O 1
ATOM 544 N N . ASN A 1 72 ? 7.438 -7.951 -20.916 1.00 78.69 72 ASN A N 1
ATOM 545 C CA . ASN A 1 72 ? 7.555 -7.204 -22.160 1.00 78.69 72 ASN A CA 1
ATOM 546 C C . ASN A 1 72 ? 8.886 -6.435 -22.138 1.00 78.69 72 ASN A C 1
ATOM 548 O O . ASN A 1 72 ? 8.932 -5.275 -21.748 1.00 78.69 72 ASN A O 1
ATOM 552 N N . ARG A 1 73 ? 10.018 -7.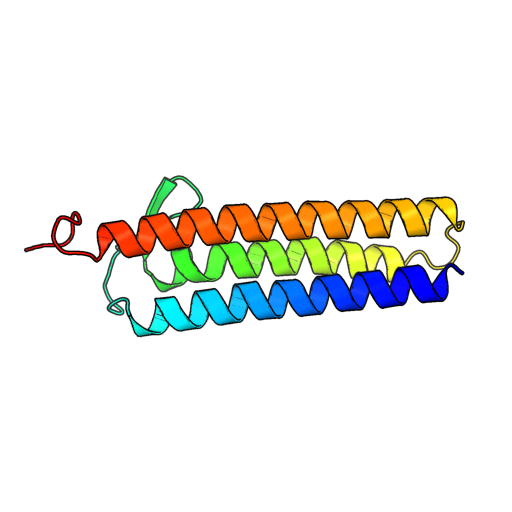077 -22.454 1.00 65.12 73 ARG A N 1
ATOM 553 C CA . ARG A 1 73 ? 11.326 -6.383 -22.431 1.00 65.12 73 ARG A CA 1
ATOM 554 C C . ARG A 1 73 ? 11.593 -5.527 -23.664 1.00 65.12 73 ARG A C 1
ATOM 556 O O . ARG A 1 73 ? 12.322 -4.556 -23.534 1.00 65.12 73 ARG A O 1
ATOM 563 N N . ASP A 1 74 ? 10.936 -5.811 -24.781 1.00 69.50 74 ASP A N 1
ATOM 564 C CA . ASP A 1 74 ? 11.152 -5.121 -26.061 1.00 69.50 74 ASP A CA 1
ATOM 565 C C . ASP A 1 74 ? 10.361 -3.806 -26.194 1.00 69.50 74 ASP A C 1
ATOM 567 O O . ASP A 1 74 ? 10.033 -3.378 -27.300 1.00 69.50 74 ASP A O 1
ATOM 571 N N . ILE A 1 75 ? 9.991 -3.170 -25.075 1.00 64.69 75 ILE A N 1
ATOM 572 C CA . ILE A 1 75 ? 9.182 -1.947 -25.125 1.00 64.69 75 ILE A CA 1
ATOM 573 C C . ILE A 1 75 ? 10.057 -0.721 -25.326 1.00 64.69 75 ILE A C 1
ATOM 575 O O . ILE A 1 75 ? 11.015 -0.496 -24.595 1.00 64.69 75 ILE A O 1
ATOM 579 N N . ASP A 1 76 ? 9.644 0.108 -26.276 1.00 77.25 76 ASP A N 1
ATOM 580 C CA . ASP A 1 76 ? 10.273 1.381 -26.603 1.00 77.25 76 ASP A CA 1
ATOM 581 C C . ASP A 1 76 ? 10.386 2.319 -25.380 1.00 77.25 76 ASP A C 1
ATOM 583 O O . ASP A 1 76 ? 9.590 2.258 -24.433 1.00 77.25 76 ASP A O 1
ATOM 587 N N . ALA A 1 77 ? 11.348 3.244 -25.405 1.00 76.81 77 ALA A N 1
ATOM 588 C CA . ALA A 1 77 ? 11.659 4.141 -24.287 1.00 76.81 77 ALA A CA 1
ATOM 589 C C . ALA A 1 77 ? 10.438 4.960 -23.817 1.00 76.81 77 ALA A C 1
ATOM 591 O O . ALA A 1 77 ? 10.286 5.237 -22.623 1.00 76.81 77 ALA A O 1
ATOM 592 N N . SER A 1 78 ? 9.536 5.290 -24.744 1.00 82.06 78 SER A N 1
ATOM 593 C CA . SER A 1 78 ? 8.255 5.960 -24.488 1.00 82.06 78 SER A CA 1
ATOM 594 C C . SER A 1 78 ? 7.353 5.158 -23.543 1.00 82.06 78 SER A C 1
ATOM 596 O O . SER A 1 78 ? 6.765 5.708 -22.612 1.00 82.06 78 SER A O 1
ATOM 598 N N . TRP A 1 79 ? 7.279 3.840 -23.722 1.00 79.44 79 TRP A N 1
ATOM 599 C CA . TRP A 1 79 ? 6.475 2.964 -22.871 1.00 79.44 79 TRP A CA 1
ATOM 600 C C . TRP A 1 79 ? 7.084 2.766 -21.488 1.00 79.44 79 TRP A C 1
ATOM 602 O O . TRP A 1 79 ? 6.347 2.711 -20.502 1.00 79.44 79 TRP A O 1
ATOM 612 N N . ALA A 1 80 ? 8.415 2.709 -21.388 1.00 77.44 80 ALA A N 1
ATOM 613 C CA . ALA A 1 80 ? 9.093 2.667 -20.095 1.00 77.44 80 ALA A CA 1
ATOM 614 C C . ALA A 1 80 ? 8.792 3.924 -19.257 1.00 77.44 80 ALA A C 1
ATOM 616 O O . ALA A 1 80 ? 8.571 3.817 -18.050 1.00 77.44 80 ALA A O 1
ATOM 617 N N . LEU A 1 81 ? 8.705 5.099 -19.896 1.00 82.50 81 LEU A N 1
ATOM 618 C CA . LEU A 1 81 ? 8.297 6.346 -19.242 1.00 82.50 81 LEU A CA 1
ATOM 619 C C . LEU A 1 81 ? 6.832 6.301 -18.777 1.00 82.50 81 LEU A C 1
ATOM 621 O O . LEU A 1 81 ? 6.541 6.674 -17.640 1.00 82.50 81 LEU A O 1
ATOM 625 N N . ILE A 1 82 ? 5.919 5.808 -19.622 1.00 85.81 82 ILE A N 1
ATOM 626 C CA . ILE A 1 82 ? 4.494 5.661 -19.279 1.00 85.81 82 ILE A CA 1
ATOM 627 C C . ILE A 1 82 ? 4.320 4.713 -18.089 1.00 85.81 82 ILE A C 1
ATOM 629 O O . ILE A 1 82 ? 3.622 5.050 -17.134 1.00 85.81 82 ILE A O 1
ATOM 633 N N . LEU A 1 83 ? 4.977 3.550 -18.106 1.00 82.56 83 LEU A N 1
ATOM 634 C CA . LEU A 1 83 ? 4.913 2.576 -17.013 1.00 82.56 83 LEU A CA 1
ATOM 635 C C . LEU A 1 83 ? 5.494 3.135 -15.713 1.00 82.56 83 LEU A C 1
ATOM 637 O O . LEU A 1 83 ? 4.913 2.928 -14.646 1.00 82.56 83 LEU A O 1
ATOM 641 N N . PHE A 1 84 ? 6.608 3.866 -15.793 1.00 80.94 84 PHE A N 1
ATOM 642 C CA . PHE A 1 84 ? 7.184 4.557 -14.643 1.00 80.94 84 PHE A CA 1
ATOM 643 C C . PHE A 1 84 ? 6.198 5.575 -14.050 1.00 80.94 84 PHE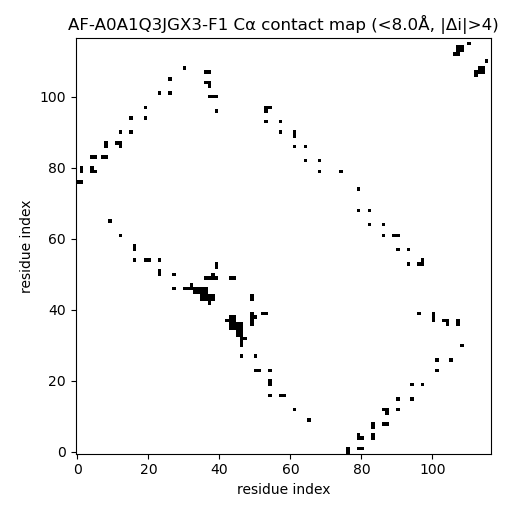 A C 1
ATOM 645 O O . PHE A 1 84 ? 5.907 5.527 -12.853 1.00 80.94 84 PHE A O 1
ATOM 652 N N . GLY A 1 85 ? 5.626 6.443 -14.890 1.00 84.31 8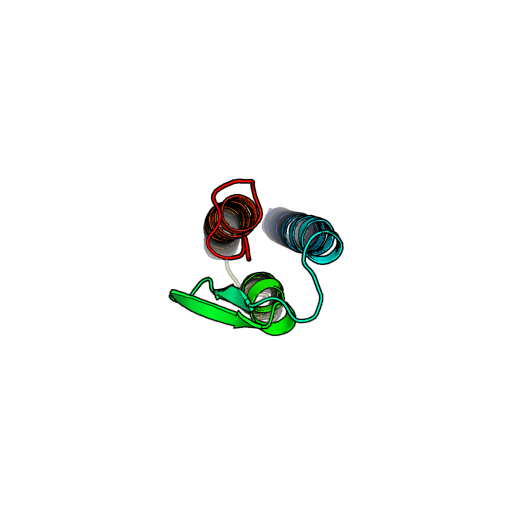5 GLY A N 1
ATOM 653 C CA . GLY A 1 85 ? 4.645 7.446 -14.473 1.00 84.31 85 GLY A CA 1
ATOM 654 C C . GLY A 1 85 ? 3.378 6.826 -13.880 1.00 84.31 85 GLY A C 1
ATOM 655 O O . GLY A 1 85 ? 2.939 7.232 -12.804 1.00 84.31 85 GLY A O 1
ATOM 656 N N . ALA A 1 86 ? 2.829 5.792 -14.523 1.00 86.75 86 ALA A N 1
ATOM 657 C CA . ALA A 1 86 ? 1.650 5.075 -14.046 1.00 86.75 86 ALA A CA 1
ATOM 658 C C . ALA A 1 86 ? 1.892 4.421 -12.677 1.00 86.75 86 ALA A C 1
ATOM 660 O O . ALA A 1 86 ? 1.065 4.559 -11.774 1.00 86.75 86 ALA A O 1
ATOM 661 N N . ARG A 1 87 ? 3.046 3.765 -12.482 1.00 84.56 87 ARG A N 1
ATOM 662 C CA . ARG A 1 87 ? 3.426 3.179 -11.185 1.00 84.56 87 ARG A CA 1
ATOM 663 C C . ARG A 1 87 ? 3.590 4.244 -10.111 1.00 84.56 87 ARG A C 1
ATOM 665 O O . ARG A 1 87 ? 3.104 4.040 -9.001 1.00 84.56 87 ARG A O 1
ATOM 672 N N . GLY A 1 88 ? 4.225 5.371 -10.431 1.00 83.88 88 GLY A N 1
ATOM 673 C CA . GLY A 1 88 ? 4.370 6.499 -9.511 1.00 83.88 88 GLY A CA 1
ATOM 674 C C . GLY A 1 88 ? 3.020 7.082 -9.081 1.00 83.88 88 GLY A C 1
ATOM 675 O O . GLY A 1 88 ? 2.777 7.264 -7.888 1.00 83.88 88 GLY A O 1
ATOM 676 N N . LEU A 1 89 ? 2.107 7.298 -10.031 1.00 88.69 89 LEU A N 1
ATOM 677 C CA . LEU A 1 89 ? 0.769 7.820 -9.752 1.00 88.69 89 LEU A CA 1
ATOM 678 C C . LEU A 1 89 ? -0.054 6.844 -8.899 1.00 88.69 89 LEU A C 1
ATOM 680 O O . LEU A 1 89 ? -0.617 7.237 -7.880 1.00 88.69 89 LEU A O 1
ATOM 684 N N . LEU A 1 90 ? -0.086 5.563 -9.275 1.00 87.50 90 LEU A N 1
ATOM 685 C CA . LEU A 1 90 ? -0.794 4.524 -8.519 1.00 87.50 90 LEU A CA 1
ATOM 686 C C . LEU A 1 90 ? -0.239 4.382 -7.106 1.00 87.50 90 LEU A C 1
ATOM 688 O O . LEU A 1 90 ? -0.996 4.283 -6.147 1.00 87.50 90 LEU A O 1
ATOM 692 N N . THR A 1 91 ? 1.081 4.430 -6.973 1.00 85.75 91 THR A N 1
ATOM 693 C CA . THR A 1 91 ? 1.769 4.439 -5.685 1.00 85.75 91 THR A CA 1
ATOM 694 C C . THR A 1 91 ? 1.299 5.599 -4.805 1.00 85.75 91 THR A C 1
ATOM 696 O O . THR A 1 91 ? 0.933 5.383 -3.649 1.00 85.75 91 THR A O 1
ATOM 699 N N . ALA A 1 92 ? 1.261 6.818 -5.349 1.00 85.12 92 ALA A N 1
ATOM 700 C CA . ALA A 1 92 ? 0.791 7.995 -4.624 1.00 85.12 92 ALA A CA 1
ATOM 701 C C . ALA A 1 92 ? -0.687 7.866 -4.219 1.00 85.12 92 ALA A C 1
ATOM 703 O O . ALA A 1 92 ? -1.044 8.162 -3.079 1.00 85.12 92 ALA A O 1
ATOM 704 N N . LEU A 1 93 ? -1.538 7.360 -5.117 1.00 89.62 93 LEU A N 1
ATOM 705 C CA . LEU A 1 93 ? -2.952 7.113 -4.834 1.00 89.62 93 LEU A CA 1
ATOM 706 C C . LEU A 1 93 ? -3.137 6.082 -3.715 1.00 89.62 93 LEU A C 1
ATOM 708 O O . LEU A 1 93 ? -3.876 6.343 -2.767 1.00 89.62 93 LEU A O 1
ATOM 712 N N . PHE A 1 94 ? -2.433 4.948 -3.767 1.00 88.31 94 PHE A N 1
ATOM 713 C CA . PHE A 1 94 ? -2.491 3.940 -2.707 1.00 88.31 94 PHE A CA 1
ATOM 714 C C . PHE A 1 94 ? -1.993 4.482 -1.371 1.00 88.31 94 PHE A C 1
ATOM 716 O O . PHE A 1 94 ? -2.604 4.198 -0.343 1.00 88.31 94 PHE A O 1
ATOM 723 N N . ALA A 1 95 ? -0.935 5.293 -1.370 1.00 84.69 95 ALA A N 1
ATOM 724 C CA . ALA A 1 95 ? -0.453 5.939 -0.156 1.00 84.69 95 ALA A CA 1
ATOM 725 C C . ALA A 1 95 ? -1.510 6.883 0.444 1.00 84.69 95 ALA A C 1
ATOM 727 O O . ALA A 1 95 ? -1.760 6.826 1.647 1.00 84.69 95 ALA A O 1
ATOM 728 N N . LEU A 1 96 ? -2.183 7.700 -0.375 1.00 88.81 96 LEU A N 1
ATOM 729 C CA . LEU A 1 96 ? -3.251 8.599 0.081 1.00 88.81 96 LEU A CA 1
ATOM 730 C C . LEU A 1 96 ? -4.470 7.834 0.615 1.00 88.81 96 LEU A C 1
ATOM 732 O O . LEU A 1 96 ? -4.970 8.144 1.699 1.00 88.81 96 LEU A O 1
ATOM 736 N N . ILE A 1 97 ? -4.925 6.804 -0.102 1.00 88.19 97 ILE A N 1
ATOM 737 C CA . ILE A 1 97 ? -6.024 5.932 0.343 1.00 88.19 97 ILE A CA 1
ATOM 738 C C . ILE A 1 97 ? -5.648 5.248 1.662 1.00 88.19 97 ILE A C 1
ATOM 740 O O . ILE A 1 97 ? -6.447 5.186 2.593 1.00 88.19 97 ILE A O 1
ATOM 744 N N . HIS A 1 98 ? -4.407 4.782 1.786 1.00 87.12 98 HIS A N 1
ATOM 745 C CA . HIS A 1 98 ? -3.945 4.146 3.009 1.00 87.12 98 HIS A CA 1
ATOM 746 C C . HIS A 1 98 ? -3.897 5.126 4.186 1.00 87.12 98 HIS A C 1
ATOM 748 O O . HIS A 1 98 ? -4.406 4.818 5.258 1.00 87.12 98 HIS A O 1
ATOM 754 N N . LEU A 1 99 ? -3.351 6.329 3.995 1.00 86.88 99 LEU A N 1
ATOM 755 C CA . LEU A 1 99 ? -3.276 7.349 5.044 1.00 86.88 99 LEU A CA 1
ATOM 756 C C . LEU A 1 99 ? -4.660 7.811 5.508 1.00 86.88 99 LEU A C 1
ATOM 758 O O . LEU A 1 99 ? -4.885 7.965 6.709 1.00 86.88 99 LEU A O 1
ATOM 762 N N . THR A 1 100 ? -5.595 8.011 4.578 1.00 88.00 100 THR A N 1
ATOM 763 C CA . THR A 1 100 ? -6.981 8.385 4.910 1.00 88.00 100 THR A CA 1
ATOM 764 C C . THR A 1 100 ? -7.689 7.276 5.682 1.00 88.00 100 THR A C 1
ATOM 766 O O . THR A 1 100 ? -8.333 7.550 6.696 1.00 88.00 100 THR A O 1
ATOM 769 N N . HIS A 1 101 ? -7.491 6.019 5.282 1.00 86.62 101 HIS A N 1
ATOM 770 C CA . HIS A 1 101 ? -8.001 4.862 6.009 1.00 86.62 101 HIS A CA 1
ATOM 771 C C . HIS A 1 101 ? -7.403 4.750 7.419 1.00 86.62 101 HIS A C 1
ATOM 773 O O . HIS A 1 101 ? -8.150 4.644 8.390 1.00 86.62 101 HIS A O 1
ATOM 779 N N . LEU A 1 102 ? -6.080 4.864 7.568 1.00 86.75 102 LEU A N 1
ATOM 780 C CA . LEU A 1 102 ? -5.425 4.833 8.880 1.00 86.75 102 LEU A CA 1
ATOM 781 C C . LEU A 1 102 ? -5.881 5.981 9.787 1.00 86.75 102 LEU A C 1
ATOM 783 O O . LEU A 1 102 ? -6.066 5.777 10.987 1.00 86.75 102 LEU A O 1
ATOM 787 N N . ARG A 1 103 ? -6.105 7.175 9.227 1.00 86.56 103 ARG A N 1
ATOM 788 C CA . ARG A 1 103 ? -6.665 8.313 9.966 1.00 86.56 103 ARG A CA 1
ATOM 789 C C . ARG A 1 103 ? -8.062 7.995 10.496 1.00 86.56 103 ARG A C 1
ATOM 791 O O . ARG A 1 103 ? -8.317 8.250 11.670 1.00 86.56 103 ARG A O 1
ATOM 798 N N . ALA A 1 104 ? -8.929 7.404 9.674 1.00 85.25 104 ALA A N 1
ATOM 799 C CA . ALA A 1 104 ? -10.263 6.986 10.100 1.00 85.25 104 ALA A CA 1
ATOM 800 C C . ALA A 1 104 ? -10.199 5.923 11.211 1.00 85.25 104 ALA A C 1
ATOM 802 O O . ALA A 1 104 ? -10.947 6.002 12.184 1.00 85.25 104 ALA A O 1
ATOM 803 N N . VAL A 1 105 ? -9.274 4.962 11.112 1.00 85.75 105 VAL A N 1
ATOM 804 C CA . VAL A 1 105 ? -9.048 3.955 12.160 1.00 85.75 105 VAL A CA 1
ATOM 805 C C . VAL A 1 105 ? -8.617 4.617 13.470 1.00 85.75 105 VAL A C 1
ATOM 807 O O . VAL A 1 105 ? -9.204 4.334 14.506 1.00 85.75 105 VAL A O 1
ATOM 810 N N . LEU A 1 106 ? -7.647 5.537 13.437 1.00 84.38 106 LEU A N 1
ATOM 811 C CA . LEU A 1 106 ? -7.173 6.243 14.633 1.00 84.38 106 LEU A CA 1
ATOM 812 C C . LEU A 1 106 ? -8.252 7.115 15.282 1.00 84.38 106 LEU A C 1
ATOM 814 O O . LEU A 1 106 ? -8.350 7.139 16.503 1.00 84.38 106 LEU A O 1
ATOM 818 N N . GLN A 1 107 ? -9.069 7.806 14.486 1.00 84.38 107 GLN A N 1
ATOM 819 C CA . GLN A 1 107 ? -10.180 8.615 14.997 1.00 84.38 107 GLN A CA 1
ATOM 820 C C . GLN A 1 107 ? -11.231 7.763 15.717 1.00 84.38 107 GLN A C 1
ATOM 822 O O . GLN A 1 107 ? -11.763 8.190 16.733 1.00 84.38 107 GLN A O 1
ATOM 827 N N . ASN A 1 108 ? -11.480 6.540 15.243 1.00 78.31 108 ASN A N 1
ATOM 828 C CA . ASN A 1 108 ? -12.403 5.604 15.890 1.00 78.31 108 ASN A CA 1
ATOM 829 C C . ASN A 1 108 ? -11.812 4.895 17.126 1.00 78.31 108 ASN A C 1
ATOM 831 O O . ASN A 1 108 ? -12.524 4.139 17.782 1.00 78.31 108 ASN A O 1
ATOM 835 N N . LEU A 1 109 ? -10.531 5.115 17.438 1.00 74.50 109 LEU A N 1
ATOM 836 C CA . LEU A 1 109 ? -9.840 4.560 18.612 1.00 74.50 109 LEU A CA 1
ATOM 837 C C . LEU A 1 109 ? -9.501 5.623 19.672 1.00 74.50 109 LEU A C 1
ATOM 839 O O . LEU A 1 109 ? -8.999 5.269 20.735 1.00 74.50 109 LEU A O 1
ATOM 843 N N . GLY A 1 110 ? -9.689 6.911 19.370 1.00 65.19 110 GLY A N 1
ATOM 844 C CA . GLY A 1 110 ? -9.457 8.008 20.313 1.00 65.19 110 GLY A CA 1
ATOM 845 C C . GLY A 1 110 ? -10.637 8.226 21.272 1.00 65.19 110 GLY A C 1
ATOM 846 O O . GLY A 1 110 ? -11.712 7.678 21.031 1.00 65.19 110 GLY A O 1
ATOM 847 N N . PRO A 1 111 ? -10.463 9.041 22.331 1.00 47.75 111 PRO A N 1
ATOM 848 C CA . PRO A 1 111 ? -11.562 9.448 23.211 1.00 47.75 111 PRO A CA 1
ATOM 849 C C . PRO A 1 111 ? -12.618 10.196 22.378 1.00 47.75 111 PRO A C 1
ATOM 851 O O . PRO A 1 111 ? -12.307 11.233 21.787 1.00 47.75 111 PRO A O 1
ATOM 854 N N . GLY A 1 112 ? -13.819 9.625 22.245 1.00 52.47 112 GLY A N 1
ATOM 855 C CA . GLY A 1 112 ? -14.880 10.042 21.318 1.00 52.47 112 GLY A CA 1
ATOM 856 C C . GLY A 1 112 ? -15.140 9.106 20.122 1.00 52.47 112 GLY A C 1
ATOM 857 O O . GLY A 1 112 ? -16.019 9.391 19.307 1.00 52.47 112 GLY A O 1
ATOM 858 N N . GLY A 1 113 ? -14.385 8.013 19.966 1.00 50.59 113 GLY A N 1
ATOM 859 C CA . GLY A 1 113 ? -14.610 6.994 18.935 1.00 50.59 113 GLY A CA 1
ATOM 860 C C . GLY A 1 113 ? -15.718 6.007 19.318 1.00 50.59 113 GLY A C 1
ATOM 861 O O . GLY A 1 113 ? -15.898 5.704 20.490 1.00 50.59 113 GLY A O 1
ATOM 862 N N . ALA A 1 114 ? -16.422 5.441 18.329 1.00 53.62 114 ALA A N 1
ATOM 863 C CA . ALA A 1 114 ? -17.581 4.543 18.501 1.00 53.62 114 ALA A CA 1
ATOM 864 C C . ALA A 1 114 ? -17.315 3.207 19.251 1.00 53.62 114 ALA A C 1
ATOM 866 O O . ALA A 1 114 ? -18.164 2.320 19.231 1.00 53.62 114 ALA A O 1
ATOM 867 N N . ASN A 1 115 ? -16.142 3.056 19.872 1.00 48.81 115 ASN A N 1
ATOM 868 C CA . ASN A 1 115 ? -15.724 1.917 20.688 1.00 48.81 115 ASN A CA 1
ATOM 869 C C . ASN A 1 115 ? -15.436 2.308 22.157 1.00 48.81 115 ASN A C 1
ATOM 871 O O . ASN A 1 115 ? -14.810 1.522 22.869 1.00 48.81 115 ASN A O 1
ATOM 875 N N . GLU A 1 116 ? -15.840 3.498 22.619 1.00 41.56 116 GLU A N 1
ATOM 876 C CA . GLU A 1 116 ? -16.012 3.712 24.063 1.00 41.56 116 GLU A CA 1
ATOM 877 C C . GLU A 1 116 ? -17.171 2.813 24.545 1.00 41.56 116 GLU A C 1
ATOM 879 O O . GLU A 1 116 ? -18.232 2.839 23.914 1.00 41.56 116 GLU A O 1
ATOM 884 N N . PRO A 1 117 ? -16.965 1.955 25.566 1.00 45.56 117 PRO A N 1
ATOM 885 C CA . PRO A 1 117 ? -18.040 1.148 26.141 1.00 45.56 117 PRO A CA 1
ATOM 886 C C . PRO A 1 117 ? -19.137 2.007 26.779 1.00 45.56 117 PRO A C 1
ATOM 888 O O . PRO A 1 117 ? -18.814 3.103 27.296 1.00 45.56 117 PRO A O 1
#

Sequence (117 aa):
METVLRLLGDGVTIAALSIIWSASRVIWRRVPDDARIPAPWGGFAPKRIALAFTPTVAAIVLLALTFWGLANRDIDASWALILFGARGLLTALFALIHLTHLRAVLQNLGPGGANEP

Mean predicted aligned error: 7.14 Å

Solvent-accessible surface area (backbone atoms only — not comparable to full-atom values): 6540 Å² total; per-residue (Å²): 112,52,70,56,44,51,51,50,39,50,50,53,52,53,54,46,53,51,51,51,48,51,55,42,52,60,51,58,75,72,51,60,88,84,39,66,34,64,23,87,87,61,64,72,30,52,39,73,57,34,59,45,46,60,50,50,52,48,48,52,57,54,48,50,53,51,52,52,53,63,72,50,69,88,61,56,62,69,53,43,51,49,53,30,51,51,51,52,51,51,48,52,50,48,50,51,55,46,51,54,43,52,49,54,40,51,54,44,70,41,100,89,14,95,71,69,131

Radius of gyration: 17.26 Å; Cα contacts (8 Å, |Δi|>4): 97; chains: 1; bounding box: 36×20×53 Å

Foldseek 3Di:
DLVVLLVVLVVLLVVLLVVLVVLLVVVLVVDDQQDWFAALVGDTDGSVCRSVVLSVVSCVVSVVLSVVCVVPVVDDSVVSVVSSVVSNVSSVVSSVSSVVRSVRRVCLVDDVHPPPD